Protein AF-A0A6H0XVK6-F1 (afdb_monomer)

Structure (mmCIF, N/CA/C/O backbone):
data_AF-A0A6H0XVK6-F1
#
_entry.id   AF-A0A6H0XVK6-F1
#
loop_
_atom_site.group_PDB
_atom_site.id
_atom_site.type_symbol
_atom_site.label_atom_id
_atom_site.label_alt_id
_atom_site.label_comp_id
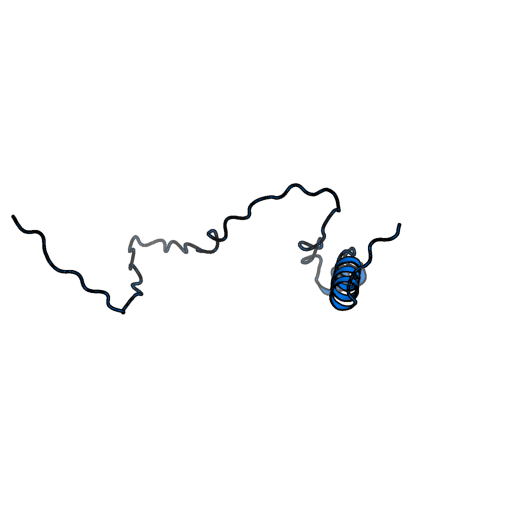_atom_site.label_asym_id
_atom_site.label_entity_id
_atom_site.label_seq_id
_atom_site.pdbx_PDB_ins_code
_atom_site.Cartn_x
_atom_site.Cartn_y
_atom_site.Cartn_z
_atom_site.occupancy
_atom_site.B_iso_or_equiv
_atom_site.auth_seq_id
_atom_site.auth_comp_id
_atom_site.auth_asym_id
_atom_site.auth_atom_id
_atom_site.pdbx_PDB_model_num
ATOM 1 N N . MET A 1 1 ? -2.744 -9.592 -29.866 1.00 76.75 1 MET A N 1
ATOM 2 C CA . MET A 1 1 ? -1.550 -10.246 -29.277 1.00 76.75 1 MET A CA 1
ATOM 3 C C . MET A 1 1 ? -1.555 -10.144 -27.754 1.00 76.75 1 MET A C 1
ATOM 5 O O . MET A 1 1 ? -1.860 -9.068 -27.248 1.00 76.75 1 MET A O 1
ATOM 9 N N . PRO A 1 2 ? -1.171 -11.203 -27.017 1.00 84.31 2 PRO A N 1
ATOM 10 C CA . PRO A 1 2 ? -0.857 -11.093 -25.595 1.00 84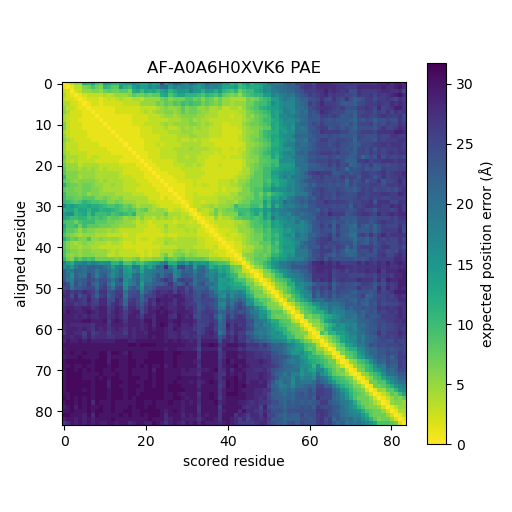.31 2 PRO A CA 1
ATOM 11 C C . PRO A 1 2 ? 0.415 -10.257 -25.384 1.00 84.31 2 PRO A C 1
ATOM 13 O O . PRO A 1 2 ? 1.368 -10.335 -26.157 1.00 84.31 2 PRO A O 1
ATOM 16 N N . SER A 1 3 ? 0.447 -9.461 -24.314 1.00 88.12 3 SER A N 1
ATOM 17 C CA . SER A 1 3 ? 1.641 -8.689 -23.956 1.00 88.12 3 SER A CA 1
ATOM 18 C C . SER A 1 3 ? 2.769 -9.634 -23.530 1.00 88.12 3 SER A C 1
ATOM 20 O O . SER A 1 3 ? 2.635 -10.371 -22.548 1.00 88.12 3 SER A O 1
ATOM 22 N N . HIS A 1 4 ? 3.901 -9.587 -24.234 1.00 91.88 4 HIS A N 1
ATOM 23 C CA . HIS A 1 4 ? 5.095 -10.332 -23.850 1.00 91.88 4 HIS A CA 1
ATOM 24 C C . HIS A 1 4 ? 5.776 -9.633 -22.663 1.00 91.88 4 HIS A C 1
ATOM 26 O O . HIS A 1 4 ? 6.390 -8.578 -22.802 1.00 91.88 4 HIS A O 1
ATOM 32 N N . LYS A 1 5 ? 5.611 -10.191 -21.457 1.00 93.00 5 LYS A N 1
ATOM 33 C CA . LYS A 1 5 ? 6.207 -9.669 -20.216 1.00 93.00 5 LYS A CA 1
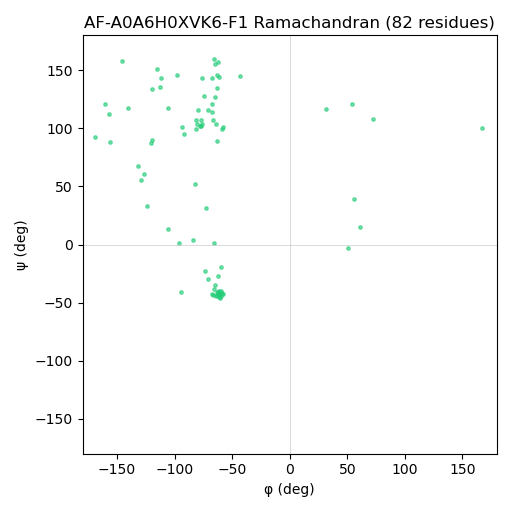ATOM 34 C C . LYS A 1 5 ? 7.278 -10.616 -19.692 1.00 93.00 5 LYS A C 1
ATOM 36 O O . LYS A 1 5 ? 7.091 -11.835 -19.702 1.00 93.00 5 LYS A O 1
ATOM 41 N N . THR A 1 6 ? 8.343 -10.047 -19.135 1.00 96.56 6 THR A N 1
ATOM 42 C CA . THR A 1 6 ? 9.408 -10.810 -18.472 1.00 96.56 6 THR A CA 1
ATOM 43 C C . THR A 1 6 ? 8.892 -11.537 -17.225 1.00 96.56 6 THR A C 1
ATOM 45 O O . THR A 1 6 ? 7.917 -11.124 -16.586 1.00 96.56 6 THR A O 1
ATOM 48 N N . PHE A 1 7 ? 9.571 -12.619 -16.836 1.00 95.81 7 PHE A N 1
ATOM 49 C CA . PHE A 1 7 ? 9.209 -13.421 -15.663 1.00 95.81 7 PHE A CA 1
ATOM 50 C C . PHE A 1 7 ? 9.214 -12.610 -14.358 1.00 95.81 7 PHE A C 1
ATOM 52 O O . PHE A 1 7 ? 8.273 -12.696 -13.571 1.00 95.81 7 PHE A O 1
ATOM 59 N N . ARG A 1 8 ? 10.214 -11.738 -14.169 1.00 96.06 8 ARG A N 1
ATOM 60 C CA . ARG A 1 8 ? 10.296 -10.840 -13.004 1.00 96.06 8 ARG A CA 1
ATOM 61 C C . ARG A 1 8 ? 9.064 -9.937 -12.894 1.00 96.06 8 ARG A C 1
ATOM 63 O O . ARG A 1 8 ? 8.521 -9.764 -11.804 1.00 96.06 8 ARG A O 1
ATOM 70 N N . THR A 1 9 ? 8.588 -9.391 -14.013 1.00 95.12 9 THR A N 1
ATOM 71 C CA . THR A 1 9 ? 7.370 -8.568 -14.040 1.00 95.12 9 THR A CA 1
ATOM 72 C C . THR A 1 9 ? 6.137 -9.400 -13.705 1.00 95.12 9 THR A C 1
ATOM 74 O O . THR A 1 9 ? 5.325 -8.978 -12.885 1.00 95.12 9 THR A O 1
ATOM 77 N N . LYS A 1 10 ? 6.021 -10.613 -14.255 1.00 94.94 10 LYS A N 1
ATOM 78 C CA . LYS A 1 10 ? 4.919 -11.537 -13.934 1.00 94.94 10 LYS A CA 1
ATOM 79 C C . LYS A 1 10 ? 4.879 -11.887 -12.443 1.00 94.94 10 LYS A C 1
ATOM 81 O O . LYS A 1 10 ? 3.817 -11.807 -11.835 1.00 94.94 10 LYS A O 1
ATOM 86 N N . GLN A 1 11 ? 6.025 -12.183 -11.828 1.00 96.44 11 GLN A N 1
ATOM 87 C CA . GLN A 1 11 ? 6.111 -12.443 -10.387 1.00 96.44 11 GLN A CA 1
ATOM 88 C C . GLN A 1 11 ? 5.673 -11.239 -9.545 1.00 96.44 11 GLN A C 1
ATOM 90 O O . GLN A 1 11 ? 4.900 -11.395 -8.596 1.00 96.44 11 GLN A O 1
ATOM 95 N N . LYS A 1 12 ? 6.130 -10.030 -9.898 1.00 93.94 12 LYS A N 1
ATOM 96 C CA . LYS A 1 12 ? 5.728 -8.792 -9.212 1.00 93.94 12 LYS A CA 1
ATOM 97 C C . LYS A 1 12 ? 4.218 -8.565 -9.305 1.00 93.94 12 LYS A C 1
ATOM 99 O O . LYS A 1 12 ? 3.585 -8.295 -8.286 1.00 93.94 12 LYS A O 1
ATOM 104 N N . LEU A 1 13 ? 3.640 -8.733 -10.495 1.00 92.31 13 LEU A N 1
ATOM 105 C CA . LEU A 1 13 ? 2.198 -8.599 -10.720 1.00 92.31 13 LEU A CA 1
ATOM 106 C C . LEU A 1 13 ? 1.402 -9.649 -9.934 1.00 92.31 13 LEU A C 1
ATOM 108 O O . LEU A 1 13 ? 0.437 -9.301 -9.258 1.00 92.31 13 LEU A O 1
ATOM 112 N N . ALA A 1 14 ? 1.852 -10.905 -9.932 1.00 93.44 14 ALA A N 1
ATOM 113 C CA . ALA A 1 14 ? 1.220 -11.973 -9.163 1.00 93.44 14 ALA A CA 1
ATOM 114 C C . ALA A 1 14 ? 1.266 -11.700 -7.648 1.00 93.44 14 ALA A C 1
ATOM 116 O O . ALA A 1 14 ? 0.277 -11.910 -6.944 1.00 93.44 14 ALA A O 1
ATOM 117 N N . LYS A 1 15 ? 2.389 -11.185 -7.126 1.00 94.12 15 LYS A N 1
ATOM 118 C CA . LYS A 1 15 ? 2.505 -10.785 -5.714 1.00 94.12 15 LYS A CA 1
ATOM 119 C C . LYS A 1 15 ? 1.563 -9.627 -5.381 1.00 94.12 15 LYS A C 1
ATOM 121 O O . LYS A 1 15 ? 0.871 -9.692 -4.368 1.00 94.12 15 LYS A O 1
ATOM 126 N N . ALA A 1 16 ? 1.499 -8.609 -6.238 1.00 90.31 16 ALA A N 1
ATOM 127 C CA . ALA A 1 16 ? 0.606 -7.467 -6.054 1.00 90.31 16 ALA A CA 1
ATOM 128 C C . ALA A 1 16 ? -0.873 -7.892 -6.046 1.00 90.31 16 ALA A C 1
ATOM 130 O O . ALA A 1 16 ? -1.630 -7.4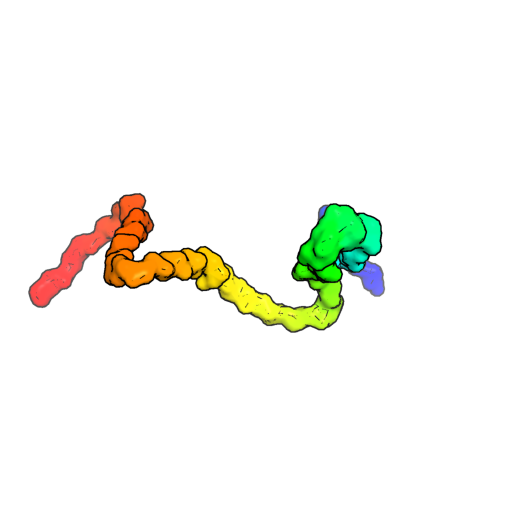73 -5.171 1.00 90.31 16 ALA A O 1
ATOM 131 N N . GLN A 1 17 ? -1.269 -8.796 -6.948 1.00 91.12 17 GLN A N 1
ATOM 132 C CA . GLN A 1 17 ? -2.613 -9.385 -6.959 1.00 91.12 17 GLN A CA 1
ATOM 133 C C . GLN A 1 17 ? -2.906 -10.165 -5.671 1.00 91.12 17 GLN A C 1
ATOM 135 O O . GLN A 1 17 ? -3.981 -10.026 -5.091 1.00 91.12 17 GLN A O 1
ATOM 140 N N . LYS A 1 18 ? -1.942 -10.950 -5.170 1.00 91.88 18 LYS A N 1
ATOM 141 C CA . LYS A 1 18 ? -2.105 -11.704 -3.916 1.00 91.88 18 LYS A CA 1
ATOM 142 C C . LYS A 1 18 ? -2.258 -10.802 -2.688 1.00 91.88 18 LYS A C 1
ATOM 144 O O . LYS A 1 18 ? -3.005 -11.167 -1.789 1.00 91.88 18 LYS A O 1
ATOM 149 N N . GLN A 1 19 ? -1.591 -9.651 -2.646 1.00 91.75 19 GLN A N 1
ATOM 150 C CA . GLN A 1 19 ? -1.668 -8.704 -1.524 1.00 91.75 19 GLN A CA 1
ATOM 151 C C . GLN A 1 19 ? -2.989 -7.923 -1.472 1.00 91.75 19 GLN A C 1
ATOM 153 O O . GLN A 1 19 ? -3.383 -7.445 -0.407 1.00 91.75 19 GLN A O 1
ATOM 158 N N . ASN A 1 20 ? -3.688 -7.796 -2.599 1.00 92.25 20 ASN A N 1
ATOM 159 C CA . ASN A 1 20 ? -4.904 -6.997 -2.719 1.00 92.25 20 ASN A CA 1
ATOM 160 C C . ASN A 1 20 ? -6.166 -7.737 -2.231 1.00 92.25 20 ASN A C 1
ATOM 162 O O . ASN A 1 20 ? -7.151 -7.865 -2.956 1.00 92.25 20 ASN A O 1
ATOM 166 N N . ARG 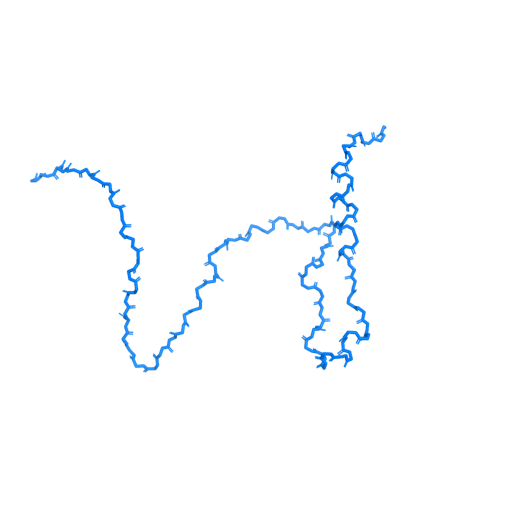A 1 21 ? -6.119 -8.268 -1.005 1.00 91.44 21 ARG A N 1
ATOM 167 C CA . ARG A 1 21 ? -7.190 -9.072 -0.394 1.00 91.44 21 ARG A CA 1
ATOM 168 C C . ARG A 1 21 ? -7.788 -8.365 0.835 1.00 91.44 21 ARG A C 1
ATOM 170 O O . ARG A 1 21 ? -7.086 -7.575 1.479 1.00 91.44 21 ARG A O 1
ATOM 177 N N . PRO A 1 22 ? -9.076 -8.606 1.157 1.00 92.75 22 PRO A N 1
ATOM 178 C CA . PRO A 1 22 ? -9.680 -8.143 2.406 1.00 92.75 22 PRO A CA 1
ATOM 179 C C . PRO A 1 22 ? -9.049 -8.831 3.623 1.00 92.75 22 PRO A C 1
ATOM 181 O O . PRO A 1 22 ? -8.454 -9.901 3.508 1.00 92.75 22 PRO A O 1
ATOM 184 N N . ILE A 1 23 ? -9.197 -8.205 4.791 1.00 91.25 23 ILE A N 1
ATOM 185 C CA . ILE A 1 23 ? -8.703 -8.752 6.057 1.00 91.25 23 ILE A CA 1
ATOM 186 C C . ILE A 1 23 ? -9.622 -9.899 6.502 1.00 91.25 23 ILE A C 1
ATOM 188 O O . ILE A 1 23 ? -10.834 -9.690 6.584 1.00 91.25 23 ILE A O 1
ATOM 192 N N . PRO A 1 24 ? -9.077 -11.091 6.805 1.00 92.94 24 PRO A N 1
ATOM 193 C CA . PRO A 1 24 ? -9.849 -12.202 7.349 1.00 92.94 24 PRO A CA 1
ATOM 194 C C . PRO A 1 24 ? -10.499 -11.885 8.700 1.00 92.94 24 PRO A C 1
ATOM 196 O O . PRO A 1 24 ? -9.901 -11.238 9.560 1.00 92.94 24 PRO A O 1
ATOM 199 N N . GLN A 1 25 ? -11.701 -12.420 8.920 1.00 91.38 25 GLN A N 1
ATOM 200 C CA . GLN A 1 25 ? -12.488 -12.160 10.129 1.00 91.38 25 GLN A CA 1
ATOM 201 C C . GLN A 1 25 ? -11.785 -12.617 11.415 1.00 91.38 25 GLN A C 1
ATOM 203 O O . GLN A 1 25 ? -11.797 -11.895 12.407 1.00 91.38 25 GLN A O 1
ATOM 208 N N . TRP A 1 26 ? -11.112 -13.770 11.400 1.00 93.62 26 TRP A N 1
ATOM 209 C CA . TRP A 1 26 ? -10.414 -14.290 12.581 1.00 93.62 26 TRP A CA 1
ATOM 210 C C . TRP A 1 26 ? -9.290 -13.361 13.070 1.00 93.62 26 TRP A C 1
ATOM 212 O O . TRP A 1 26 ? -9.001 -13.330 14.262 1.00 93.62 26 TRP A O 1
ATOM 222 N N . ILE A 1 27 ? -8.691 -12.550 12.187 1.00 91.56 27 ILE A N 1
ATOM 223 C CA . ILE A 1 27 ? -7.698 -11.541 12.588 1.00 91.56 27 ILE A CA 1
ATOM 224 C C . ILE A 1 27 ? -8.375 -10.441 13.407 1.00 91.56 27 ILE A C 1
ATOM 226 O O . ILE A 1 27 ? -7.860 -10.047 14.447 1.00 91.56 27 ILE A O 1
ATOM 230 N N . ARG A 1 28 ? -9.563 -9.991 12.988 1.00 90.00 28 ARG A N 1
ATOM 231 C CA . ARG A 1 28 ? -10.328 -8.957 13.706 1.00 90.00 28 ARG A CA 1
ATOM 232 C C . ARG A 1 28 ? -10.667 -9.401 15.128 1.00 90.00 28 ARG A C 1
ATOM 234 O O . ARG A 1 28 ? -10.518 -8.608 16.054 1.00 90.00 28 ARG A O 1
ATOM 241 N N . LEU A 1 29 ? -11.032 -10.678 15.285 1.00 89.00 29 LEU A N 1
ATOM 242 C CA . LEU A 1 29 ? -11.336 -11.297 16.578 1.00 89.00 29 LEU A CA 1
ATOM 243 C C . LEU A 1 29 ? -10.101 -11.387 17.487 1.00 89.00 29 LEU A C 1
ATOM 245 O O . LEU A 1 29 ? -10.206 -11.131 18.680 1.00 89.00 29 LEU A O 1
ATOM 249 N N . ARG A 1 30 ? -8.916 -11.677 16.933 1.00 90.38 30 ARG A N 1
ATOM 250 C CA . ARG A 1 30 ? -7.660 -11.728 17.707 1.00 90.38 30 ARG A CA 1
ATOM 251 C C . ARG A 1 30 ? -7.162 -10.356 18.162 1.00 90.38 30 ARG A C 1
ATOM 253 O O . ARG A 1 30 ? -6.476 -10.275 19.171 1.00 90.38 30 ARG A O 1
ATOM 260 N N . THR A 1 31 ? -7.445 -9.296 17.404 1.00 84.81 31 THR A N 1
ATOM 261 C CA . THR A 1 31 ? -6.894 -7.945 17.642 1.00 84.81 31 THR A CA 1
ATOM 262 C C . THR A 1 31 ? -7.916 -6.962 18.232 1.00 84.81 31 THR A C 1
ATOM 264 O O . THR A 1 31 ? -7.693 -5.749 18.196 1.00 84.81 31 THR A O 1
ATOM 267 N N . GLY A 1 32 ? -9.065 -7.452 18.717 1.00 85.25 32 GLY A N 1
ATOM 268 C CA . GLY A 1 32 ? -10.092 -6.616 19.350 1.00 85.25 32 GLY A CA 1
ATOM 269 C C . GLY A 1 32 ? -10.585 -5.469 18.457 1.00 85.25 32 GLY A C 1
ATOM 270 O O . GLY A 1 32 ? -10.758 -4.352 18.927 1.00 85.25 32 GLY A O 1
ATOM 271 N N . ASN A 1 33 ? -10.744 -5.708 17.148 1.00 83.62 33 ASN A N 1
ATOM 272 C CA . ASN A 1 33 ? -11.170 -4.709 16.150 1.00 83.62 33 ASN A CA 1
ATOM 273 C C . ASN A 1 33 ? -10.257 -3.477 15.956 1.00 83.62 33 ASN A C 1
ATOM 275 O O . ASN A 1 33 ? -10.663 -2.519 15.289 1.00 83.62 33 ASN A O 1
ATOM 279 N N . THR A 1 34 ? -9.014 -3.508 16.443 1.00 88.12 34 THR A N 1
ATOM 280 C CA . THR A 1 34 ? -8.022 -2.450 16.168 1.00 88.12 34 THR A CA 1
ATOM 281 C C . THR A 1 34 ? -7.691 -2.368 14.672 1.00 88.12 34 THR A C 1
ATOM 283 O O . THR A 1 34 ? -7.621 -1.288 14.089 1.00 88.12 34 THR A O 1
ATOM 286 N N . ILE A 1 35 ? -7.558 -3.519 14.005 1.00 86.25 35 ILE A N 1
ATOM 287 C CA . ILE A 1 35 ? -7.316 -3.595 12.560 1.00 86.25 35 ILE A CA 1
ATOM 288 C C . ILE A 1 35 ? -8.664 -3.733 11.836 1.00 86.25 35 ILE A C 1
ATOM 290 O O . ILE A 1 35 ? -9.248 -4.816 11.789 1.00 86.25 35 ILE A O 1
ATOM 294 N N . ARG A 1 36 ? -9.166 -2.626 11.270 1.00 87.31 36 ARG A N 1
ATOM 295 C CA . ARG A 1 36 ? -10.506 -2.556 10.646 1.00 87.31 36 ARG A CA 1
ATOM 296 C C . ARG A 1 36 ? -10.508 -2.807 9.137 1.00 87.31 36 ARG A C 1
ATOM 298 O O . ARG A 1 36 ? -11.392 -3.493 8.634 1.00 87.31 36 ARG A O 1
ATOM 305 N N . TYR A 1 37 ? -9.528 -2.269 8.414 1.00 88.50 37 TYR A N 1
ATOM 306 C CA . TYR A 1 37 ? -9.433 -2.370 6.955 1.00 88.50 37 TYR A CA 1
ATOM 307 C C . TYR A 1 37 ? -7.975 -2.461 6.489 1.00 88.50 37 TYR A C 1
ATOM 309 O O . TYR A 1 37 ? -7.048 -2.077 7.198 1.00 88.50 37 TYR A O 1
ATOM 317 N N . ASN A 1 38 ? -7.758 -2.994 5.282 1.00 90.75 38 ASN A N 1
ATOM 318 C CA . ASN A 1 38 ? -6.423 -3.096 4.690 1.00 90.75 38 ASN A CA 1
ATOM 319 C C . ASN A 1 38 ? -6.038 -1.754 4.055 1.00 90.75 38 ASN A C 1
ATOM 321 O O . ASN A 1 38 ? -6.422 -1.475 2.921 1.00 90.75 38 ASN A O 1
ATOM 325 N N . ALA A 1 39 ? -5.245 -0.951 4.765 1.00 87.38 39 ALA A N 1
ATOM 326 C CA . ALA A 1 39 ? -4.770 0.350 4.287 1.00 87.38 39 ALA A CA 1
ATOM 327 C C . ALA A 1 39 ? -3.933 0.279 2.992 1.00 87.38 39 ALA A C 1
ATOM 329 O O . ALA A 1 39 ? -3.790 1.274 2.291 1.00 87.38 39 ALA A O 1
ATOM 330 N N . LYS A 1 40 ? -3.379 -0.893 2.648 1.00 86.12 40 LYS A N 1
ATOM 331 C CA . LYS A 1 40 ? -2.565 -1.106 1.437 1.00 86.12 40 LYS A CA 1
ATOM 332 C C . LYS A 1 40 ? -3.368 -1.675 0.262 1.00 86.12 40 LYS A C 1
ATOM 334 O O . LYS A 1 40 ? -2.779 -1.953 -0.787 1.00 86.12 40 LYS A O 1
ATOM 339 N N . ARG A 1 41 ? -4.680 -1.893 0.424 1.00 90.06 41 ARG A N 1
ATOM 340 C CA . ARG A 1 41 ? -5.563 -2.381 -0.644 1.00 90.06 41 ARG A CA 1
ATOM 341 C C . ARG A 1 41 ? -5.613 -1.349 -1.776 1.00 90.06 41 ARG A C 1
ATOM 343 O O . ARG A 1 41 ? -5.744 -0.158 -1.519 1.00 90.06 41 ARG A O 1
ATOM 350 N N . ARG A 1 42 ? -5.501 -1.801 -3.027 1.00 87.56 42 ARG A N 1
ATOM 351 C CA . ARG A 1 42 ? -5.473 -0.940 -4.223 1.00 87.56 42 ARG A CA 1
ATOM 352 C C . ARG A 1 42 ? -6.631 -1.282 -5.157 1.00 87.56 42 ARG A C 1
ATOM 354 O O . ARG A 1 42 ? -6.877 -2.452 -5.430 1.00 87.56 42 ARG A O 1
ATOM 361 N N . HIS A 1 43 ? -7.337 -0.280 -5.665 1.00 88.38 43 HIS A N 1
ATOM 362 C CA . HIS A 1 43 ? -8.341 -0.459 -6.720 1.00 88.38 43 HIS A CA 1
ATOM 363 C C . HIS A 1 43 ? -7.712 -0.115 -8.082 1.00 88.38 43 HIS A C 1
ATOM 365 O O . HIS A 1 43 ? -6.805 0.713 -8.139 1.00 88.38 43 HIS A O 1
ATOM 371 N N . TRP A 1 44 ? -8.108 -0.808 -9.154 1.00 79.12 44 TRP A N 1
ATOM 372 C CA . TRP A 1 44 ? -7.440 -0.731 -10.465 1.00 79.12 44 TRP A CA 1
ATOM 373 C C . TRP A 1 44 ? -7.870 0.431 -11.392 1.00 79.12 44 TRP A C 1
ATOM 375 O O . TRP A 1 44 ? -7.319 0.559 -12.477 1.00 79.12 44 TRP A O 1
ATOM 385 N N . PRO A 1 45 ? -8.742 1.336 -10.946 1.00 75.06 45 PRO A N 1
ATOM 386 C CA . PRO A 1 45 ? -8.773 2.743 -11.315 1.00 75.06 45 PRO A CA 1
ATOM 387 C C . PRO A 1 45 ? -8.599 3.602 -10.049 1.00 75.06 45 PRO A C 1
ATOM 389 O O . PRO A 1 45 ? -9.568 3.973 -9.392 1.00 75.06 45 PRO A O 1
ATOM 392 N N . GLN A 1 46 ? -7.358 3.889 -9.654 1.00 63.69 46 GLN A N 1
ATOM 393 C CA . GLN A 1 46 ? -7.090 4.984 -8.717 1.00 63.69 46 GLN A CA 1
ATOM 394 C C . GLN A 1 46 ? -6.321 6.088 -9.442 1.00 63.69 46 GLN A C 1
ATOM 396 O O . GLN A 1 46 ? -5.364 5.774 -10.157 1.00 63.69 46 GLN A O 1
ATOM 401 N N . PRO A 1 47 ? -6.700 7.364 -9.250 1.00 56.38 47 PRO A N 1
ATOM 402 C CA . PRO A 1 47 ? -5.918 8.477 -9.750 1.00 56.38 47 PRO A CA 1
ATOM 403 C C . PRO A 1 47 ? -4.547 8.488 -9.070 1.00 56.38 47 PRO A C 1
ATOM 405 O O . PRO A 1 47 ? -4.388 8.124 -7.902 1.00 56.38 47 PRO A O 1
ATOM 408 N N . PHE A 1 48 ? -3.541 8.913 -9.825 1.00 54.19 48 PHE A N 1
ATOM 409 C CA . PHE A 1 48 ? -2.209 9.197 -9.317 1.00 54.19 48 PHE A CA 1
ATOM 410 C C . PHE A 1 48 ? -2.287 10.352 -8.306 1.00 54.19 48 PHE A C 1
ATOM 412 O O . PHE A 1 48 ? -2.166 11.519 -8.663 1.00 54.19 48 PHE A O 1
ATOM 419 N N . HIS A 1 49 ? -2.511 10.047 -7.028 1.00 57.62 49 HIS A N 1
ATOM 420 C CA . HIS A 1 49 ? -2.291 11.017 -5.961 1.00 57.62 49 HIS A CA 1
ATOM 421 C C . HIS A 1 49 ? -0.788 11.116 -5.702 1.00 57.62 49 HIS A C 1
ATOM 423 O O . HIS A 1 49 ? -0.187 10.205 -5.120 1.00 57.62 49 HIS A O 1
ATOM 429 N N . TYR A 1 50 ? -0.183 12.230 -6.123 1.00 47.66 50 TYR A N 1
ATOM 430 C CA . TYR A 1 50 ? 1.169 12.618 -5.727 1.00 47.66 50 TYR A CA 1
ATOM 431 C C . TYR A 1 50 ? 1.206 12.747 -4.197 1.00 47.66 50 TYR A C 1
ATOM 433 O O . TYR A 1 50 ? 0.748 13.736 -3.632 1.00 47.66 50 TYR A O 1
ATOM 441 N N . HIS A 1 51 ? 1.703 11.728 -3.499 1.00 55.53 51 HIS A N 1
ATOM 442 C CA . HIS A 1 51 ? 1.929 11.825 -2.061 1.00 55.53 51 HIS A CA 1
ATOM 443 C C . HIS A 1 51 ? 3.257 12.552 -1.842 1.00 55.53 51 HIS A C 1
ATOM 445 O O . HIS A 1 51 ? 4.336 12.012 -2.094 1.00 55.53 51 HIS A O 1
ATOM 451 N N . ASN A 1 52 ? 3.172 13.804 -1.398 1.00 46.28 52 ASN A N 1
ATOM 452 C CA . ASN A 1 52 ? 4.319 14.603 -0.991 1.00 46.28 52 ASN A CA 1
ATOM 453 C C . ASN A 1 52 ? 4.907 13.984 0.294 1.00 46.28 52 ASN A C 1
ATOM 455 O O . ASN A 1 52 ? 4.250 13.947 1.331 1.00 46.28 52 ASN A O 1
ATOM 459 N N . ARG A 1 53 ? 6.134 13.455 0.231 1.00 47.22 53 ARG A N 1
ATOM 460 C CA . ARG A 1 53 ? 6.806 12.676 1.296 1.00 47.22 53 ARG A CA 1
ATOM 461 C C . ARG A 1 53 ? 7.275 13.536 2.494 1.00 47.22 53 ARG A C 1
ATOM 463 O O . ARG A 1 53 ? 8.320 13.251 3.070 1.00 47.22 53 ARG A O 1
ATOM 470 N N . LYS A 1 54 ? 6.569 14.625 2.831 1.00 44.66 54 LYS A N 1
ATOM 471 C CA . LYS A 1 54 ? 6.973 15.621 3.849 1.00 44.66 54 LYS A CA 1
ATOM 472 C C . LYS A 1 54 ? 5.939 15.842 4.965 1.00 44.66 54 LYS A C 1
ATOM 474 O O . LYS A 1 54 ? 5.833 16.950 5.479 1.00 44.66 54 LYS A O 1
ATOM 479 N N . GLN A 1 55 ? 5.191 14.820 5.367 1.00 44.53 55 GLN A N 1
ATOM 480 C CA . GLN A 1 55 ? 4.326 14.901 6.553 1.00 44.53 55 GLN A CA 1
ATOM 481 C C . GLN A 1 55 ? 4.569 13.723 7.495 1.00 44.53 55 GLN A C 1
ATOM 483 O O . GLN A 1 55 ? 3.652 13.009 7.846 1.00 44.53 55 GLN A O 1
ATOM 488 N N . ASP A 1 56 ? 5.819 13.540 7.907 1.00 45.25 56 ASP A N 1
ATOM 489 C CA . ASP A 1 56 ? 6.142 12.848 9.158 1.00 45.25 56 ASP A CA 1
ATOM 490 C C . ASP A 1 56 ? 7.151 13.728 9.907 1.00 45.25 56 ASP A C 1
ATOM 492 O O . ASP A 1 56 ? 8.343 13.446 10.003 1.00 45.25 56 ASP A O 1
ATOM 496 N N . LYS A 1 57 ? 6.681 14.891 10.363 1.00 48.03 57 LYS A N 1
ATOM 497 C CA . LYS A 1 57 ? 7.286 15.609 11.486 1.00 48.03 57 LYS A CA 1
ATOM 498 C C . LYS A 1 57 ? 6.193 15.714 12.532 1.00 48.03 57 LYS A C 1
ATOM 500 O O . LYS A 1 57 ? 5.388 16.638 12.506 1.00 48.03 57 LYS A O 1
ATOM 505 N N . SER A 1 58 ? 6.127 14.723 13.408 1.00 40.47 58 SER A N 1
ATOM 506 C CA . SER A 1 58 ? 5.386 14.824 14.657 1.00 40.47 58 SER A CA 1
ATOM 507 C C . SER A 1 58 ? 5.950 16.007 15.448 1.00 40.47 58 SER A C 1
ATOM 509 O O . SER A 1 58 ? 7.027 15.906 16.033 1.00 40.47 58 SER A O 1
ATOM 511 N N . VAL A 1 59 ? 5.263 17.149 15.427 1.00 46.84 59 VAL A N 1
ATOM 512 C CA . VAL A 1 59 ? 5.533 18.239 16.365 1.00 46.84 59 VAL A CA 1
ATOM 513 C C . VAL A 1 59 ? 4.887 17.832 17.684 1.00 46.84 59 VAL A C 1
ATOM 515 O O . VAL A 1 59 ? 3.673 17.912 17.841 1.00 46.84 59 VAL A O 1
ATOM 518 N N . VAL A 1 60 ? 5.701 17.363 18.625 1.00 50.66 60 VAL A N 1
ATOM 519 C CA . VAL A 1 60 ? 5.315 17.338 20.036 1.00 50.66 60 VAL A CA 1
ATOM 520 C C . VAL A 1 60 ? 5.554 18.751 20.558 1.00 50.66 60 VAL A C 1
ATOM 522 O O . VAL A 1 60 ? 6.698 19.160 20.742 1.00 50.66 60 VAL A O 1
ATOM 525 N N . VAL A 1 61 ? 4.483 19.524 20.729 1.00 47.97 61 VAL A N 1
ATOM 526 C CA . VAL A 1 61 ? 4.544 20.809 21.435 1.00 47.97 61 VAL A CA 1
ATOM 527 C C . VAL A 1 61 ? 4.532 20.498 22.929 1.00 47.97 61 VAL A C 1
ATOM 529 O O . VAL A 1 61 ? 3.564 19.938 23.435 1.00 47.97 61 VAL A O 1
ATOM 532 N N . GLN A 1 62 ? 5.613 20.826 23.633 1.00 47.72 62 GLN A N 1
ATOM 533 C CA . GLN A 1 62 ? 5.614 20.837 25.097 1.00 47.72 62 GLN A CA 1
ATOM 534 C C . GLN A 1 62 ? 4.868 22.099 25.578 1.00 47.72 62 GLN A C 1
ATOM 536 O O . GLN A 1 62 ? 5.004 23.143 24.935 1.00 47.72 62 GLN A O 1
ATOM 541 N N . PRO A 1 63 ? 4.098 22.055 26.683 1.00 51.91 63 PRO A N 1
ATOM 542 C CA . PRO A 1 63 ? 3.272 23.179 27.161 1.00 51.91 63 PRO A CA 1
ATOM 543 C C . PRO A 1 63 ? 4.063 24.417 27.631 1.00 51.91 63 PRO A C 1
ATOM 545 O O . PRO A 1 63 ? 3.491 25.416 28.050 1.00 51.91 63 PRO A O 1
ATOM 548 N N . ASN A 1 64 ? 5.384 24.371 27.547 1.00 53.28 64 ASN A N 1
ATOM 549 C CA . ASN A 1 64 ? 6.327 25.319 28.109 1.00 53.28 64 ASN A CA 1
ATOM 550 C C . ASN A 1 64 ? 7.273 25.823 27.006 1.00 53.28 64 ASN A C 1
ATOM 552 O O . ASN A 1 64 ? 8.469 25.580 27.055 1.00 53.28 64 ASN A O 1
ATOM 556 N N . GLY A 1 65 ? 6.704 26.468 25.978 1.00 57.03 65 GLY A N 1
ATOM 557 C CA . GLY A 1 65 ? 7.241 27.612 25.210 1.00 57.03 65 GLY A CA 1
ATOM 558 C C . GLY A 1 65 ? 8.657 27.617 24.602 1.00 57.03 65 GLY A C 1
ATOM 559 O O . GLY A 1 65 ? 8.991 28.583 23.920 1.00 57.03 65 GLY A O 1
ATOM 560 N N . HIS A 1 66 ? 9.500 26.605 24.790 1.00 48.81 66 HIS A N 1
ATOM 561 C CA . HIS A 1 66 ? 10.902 26.639 24.376 1.00 48.81 66 HIS A CA 1
ATOM 562 C C . HIS A 1 66 ? 11.147 25.783 23.126 1.00 48.81 66 HIS A C 1
ATOM 564 O O . HIS A 1 66 ? 10.997 24.563 23.135 1.00 48.81 66 HIS A O 1
ATOM 570 N N . VAL A 1 67 ? 11.571 26.432 22.036 1.00 52.03 67 VAL A N 1
ATOM 571 C CA . VAL A 1 67 ? 12.003 25.779 20.791 1.00 52.03 67 VAL A CA 1
ATOM 572 C C . VAL A 1 67 ? 13.513 25.556 20.849 1.00 52.03 67 VAL A C 1
ATOM 574 O O . VAL A 1 67 ? 14.290 26.437 20.481 1.00 52.03 67 VAL A O 1
ATOM 577 N N . LEU A 1 68 ? 13.958 24.371 21.270 1.00 49.16 68 LEU A N 1
ATOM 578 C CA . LEU A 1 68 ? 15.326 23.937 20.980 1.00 49.16 68 LEU A CA 1
ATOM 579 C C . LEU A 1 68 ? 15.368 23.479 19.519 1.00 49.16 68 LEU A C 1
ATOM 581 O O . LEU A 1 68 ? 14.889 22.400 19.172 1.00 49.16 68 LEU A O 1
ATOM 585 N N . ARG A 1 69 ? 15.906 24.329 18.635 1.00 45.34 69 ARG A N 1
ATOM 586 C CA . ARG A 1 69 ? 16.203 23.949 17.249 1.00 45.34 69 ARG A CA 1
ATOM 587 C C . ARG A 1 69 ? 17.271 22.862 17.288 1.00 45.34 69 ARG A C 1
ATOM 589 O O . ARG A 1 69 ? 18.444 23.147 17.506 1.00 45.34 69 ARG A O 1
ATOM 596 N N . THR A 1 70 ? 16.877 21.616 1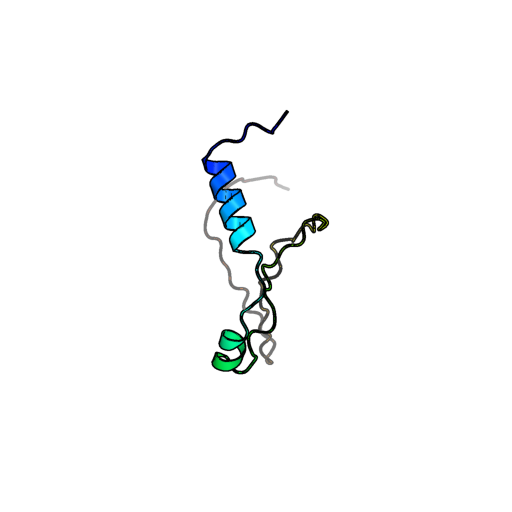7.069 1.00 53.19 70 THR A N 1
ATOM 597 C CA . THR A 1 70 ? 17.832 20.538 16.827 1.00 53.19 70 THR A CA 1
ATOM 598 C C . THR A 1 70 ? 18.526 20.801 15.494 1.00 53.19 70 THR A C 1
ATOM 600 O O . THR A 1 70 ? 17.920 20.676 14.428 1.00 53.19 70 THR A O 1
ATOM 603 N N . ILE A 1 71 ? 19.791 21.198 15.578 1.00 46.78 71 ILE A N 1
ATOM 604 C CA . ILE A 1 71 ? 20.762 21.202 14.486 1.00 46.78 71 ILE A CA 1
ATOM 605 C C . ILE A 1 71 ? 20.999 19.740 14.090 1.00 46.78 71 ILE A C 1
ATOM 607 O O . ILE A 1 71 ? 21.321 18.919 14.949 1.00 46.78 71 ILE A O 1
ATOM 611 N N . PRO A 1 72 ? 20.858 19.400 12.802 1.00 47.00 72 PRO A N 1
ATOM 612 C CA . PRO A 1 72 ? 21.973 18.685 12.203 1.00 47.00 72 PRO A CA 1
ATOM 613 C C . PRO A 1 72 ? 22.212 19.159 10.771 1.00 47.00 72 PRO A C 1
ATOM 615 O O . PRO A 1 72 ? 21.371 18.971 9.899 1.00 47.00 72 PRO A O 1
ATOM 618 N N . MET A 1 73 ? 23.385 19.728 10.516 1.00 37.09 73 MET A N 1
ATOM 619 C CA . MET A 1 73 ? 24.217 19.310 9.386 1.00 37.09 73 MET A CA 1
ATOM 620 C C . MET A 1 73 ? 25.593 19.952 9.531 1.00 37.09 73 MET A C 1
ATOM 622 O O . MET A 1 73 ? 25.855 21.062 9.083 1.00 37.09 73 MET A O 1
ATOM 626 N N . VAL A 1 74 ? 26.484 19.201 10.171 1.00 51.38 74 VAL A N 1
ATOM 627 C CA . VAL A 1 74 ? 27.909 19.265 9.869 1.00 51.38 74 VAL A CA 1
ATOM 628 C C . VAL A 1 74 ? 28.084 18.608 8.501 1.00 51.38 74 VAL A C 1
ATOM 630 O O . VAL A 1 74 ? 27.776 17.422 8.367 1.00 51.38 74 VAL A O 1
ATOM 633 N N . LYS A 1 75 ? 28.512 19.388 7.503 1.00 43.59 75 LYS A N 1
ATOM 634 C CA . LYS A 1 75 ? 29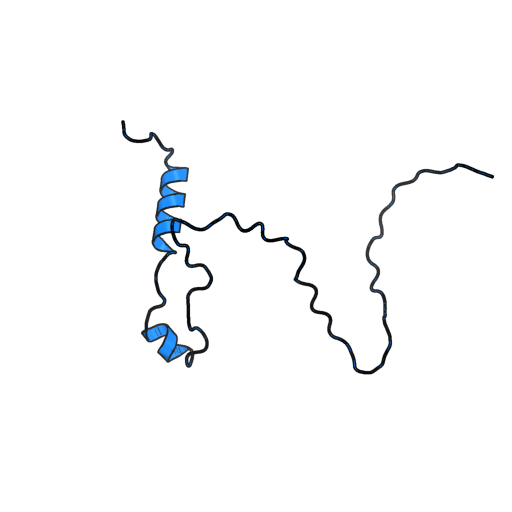.552 19.071 6.500 1.00 43.59 75 LYS A CA 1
ATOM 635 C C . LYS A 1 75 ? 29.501 20.089 5.352 1.00 43.59 75 LYS A C 1
ATOM 637 O O . LYS A 1 75 ? 28.630 20.028 4.495 1.00 43.59 75 LYS A O 1
ATOM 642 N N . GLU A 1 76 ? 30.425 21.043 5.447 1.00 42.19 76 GLU A N 1
ATOM 643 C CA . GLU A 1 76 ? 31.261 21.615 4.381 1.00 42.19 76 GLU A CA 1
ATOM 644 C C . GLU A 1 76 ? 30.702 21.693 2.950 1.00 42.19 76 GLU A C 1
ATOM 646 O O . GLU A 1 76 ? 30.578 20.688 2.257 1.00 42.19 76 GLU A O 1
ATOM 651 N N . ALA A 1 77 ? 30.545 22.923 2.459 1.00 43.16 77 ALA A N 1
ATOM 652 C CA . ALA A 1 77 ? 31.026 23.316 1.137 1.00 43.16 77 ALA A CA 1
ATOM 653 C C . ALA A 1 77 ? 31.213 24.838 1.127 1.00 43.16 77 ALA A C 1
ATOM 655 O O . ALA A 1 77 ? 30.261 25.607 1.254 1.00 43.16 77 ALA A O 1
ATOM 656 N N . SER A 1 78 ? 32.477 25.237 1.032 1.00 48.62 78 SER A N 1
ATOM 657 C CA . SER A 1 78 ? 32.964 26.575 0.705 1.00 48.62 78 SER A CA 1
ATOM 658 C C . SER A 1 78 ? 32.193 27.209 -0.451 1.00 48.62 78 SER A C 1
ATOM 660 O O . SER A 1 78 ? 31.887 26.492 -1.392 1.00 48.62 78 SER A O 1
ATOM 662 N N . TRP A 1 79 ? 31.987 28.527 -0.426 1.00 44.88 79 TRP A N 1
ATOM 663 C CA . TRP A 1 79 ? 32.534 29.469 -1.417 1.00 44.88 79 TRP A CA 1
ATOM 664 C C . TRP A 1 79 ? 32.504 30.875 -0.804 1.00 44.88 79 TRP A C 1
ATOM 666 O O . TRP A 1 79 ? 31.469 31.363 -0.354 1.00 44.88 79 TRP A O 1
ATOM 676 N N . GLN A 1 80 ? 33.688 31.473 -0.722 1.00 42.41 80 GLN A N 1
ATOM 677 C CA . GLN A 1 80 ? 33.932 32.854 -0.331 1.00 42.41 80 GLN A CA 1
ATOM 678 C C . GLN A 1 80 ? 33.287 33.871 -1.293 1.00 42.41 80 GLN A C 1
ATOM 680 O O . GLN A 1 80 ? 33.154 33.614 -2.483 1.00 42.41 80 GLN A O 1
ATOM 685 N N . ALA A 1 81 ? 33.063 35.070 -0.746 1.00 43.72 81 ALA A N 1
ATOM 686 C CA . ALA A 1 81 ? 33.259 36.376 -1.387 1.00 43.72 81 ALA A CA 1
ATOM 687 C C . ALA A 1 81 ? 32.290 36.866 -2.490 1.00 43.72 81 ALA A C 1
ATOM 689 O O . ALA A 1 81 ? 32.403 36.531 -3.663 1.00 43.72 81 ALA A O 1
ATOM 690 N N . CYS A 1 82 ? 31.473 37.849 -2.103 1.00 38.44 82 CYS A N 1
ATOM 691 C CA . CYS A 1 82 ? 31.414 39.202 -2.689 1.00 38.44 82 CYS A CA 1
ATOM 692 C C . CYS A 1 82 ? 30.833 40.104 -1.581 1.00 38.44 82 CYS A C 1
ATOM 694 O O . CYS A 1 82 ? 29.663 39.961 -1.250 1.00 38.44 82 CYS A O 1
ATOM 696 N N . MET A 1 83 ? 31.664 40.676 -0.696 1.00 36.56 83 MET A N 1
ATOM 697 C CA . MET A 1 83 ? 32.264 42.026 -0.782 1.00 36.56 83 MET A CA 1
ATOM 698 C C . MET A 1 83 ? 31.225 43.141 -0.985 1.00 36.56 83 MET A C 1
ATOM 700 O O . MET A 1 83 ? 30.519 43.108 -1.982 1.00 36.56 83 MET A O 1
ATOM 704 N N . ILE A 1 84 ? 31.227 44.073 -0.017 1.00 47.44 84 ILE A N 1
ATOM 705 C CA . ILE A 1 84 ? 31.053 45.541 -0.108 1.00 47.44 84 ILE A CA 1
ATOM 706 C C . ILE A 1 84 ? 29.958 46.051 -1.050 1.00 47.44 84 ILE A C 1
ATOM 708 O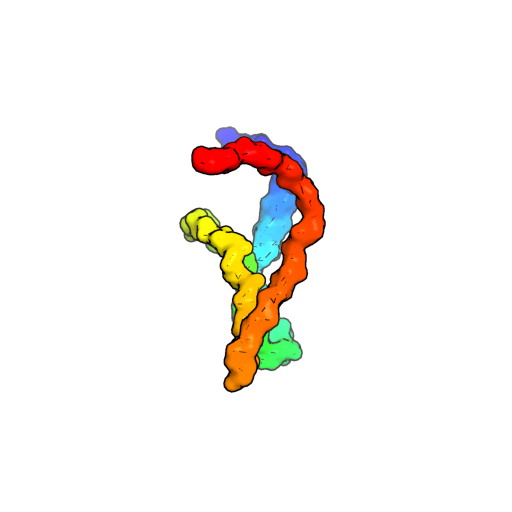 O . ILE A 1 84 ? 30.123 45.939 -2.281 1.00 47.44 84 ILE A O 1
#

Foldseek 3Di:
DDDDDDPVVVVVVVVLVVLQDWDDPVVCVVVVNPCPTDPSHDDPDDDPDPDDPPPPDPPPDDPDDDDPPDDDDDDDDDDDDDDD

Secondary structure (DSSP, 8-state):
------HHHHHHHHHHHHH--PPPHHHHHHTTT---S-TT---SS-------S---------SS--------------------

Sequence (84 aa):
MPSHKTFRTKQKLAKAQKQNRPIPQWIRLRTGNTIRYNAKRRHWPQPFHYHNRKQDKSVVVQPNGHVLRTIPMVKEASWQACMI

Organism: NCBI:txid286661

Radius of gyration: 24.58 Å; Cα contacts (8 Å, |Δi|>4): 19; chains: 1; bounding box: 46×60×57 Å

Mean predicted aligned error: 16.99 Å

InterPro domains:
  IPR000077 Large ribosomal subunit protein eL39 [MF_00629] (1-52)
  IPR000077 Large ribosomal subunit protein eL39 [PF00832] (9-44)
  IPR023626 Large ribosomal subunit protein eL39 domain superfamily [G3DSA:1.10.1620.10] (1-46)
  IPR023626 Large ribosomal subunit protein eL39 domain superfamily [SSF48662] (3-45)

Solvent-accessible surface area (backbone atoms only — not comparable to full-atom values): 6250 Å² to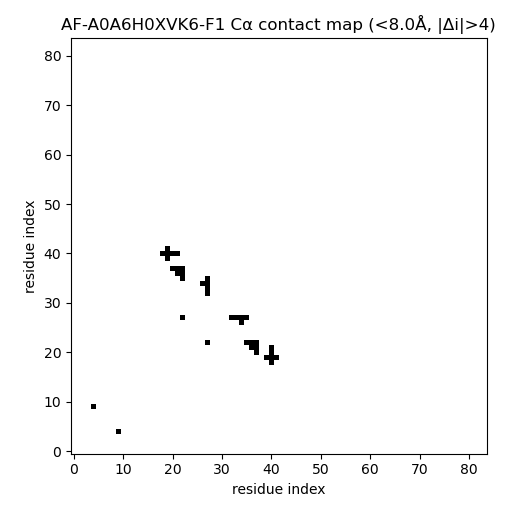tal; per-residue (Å²): 134,83,84,90,71,56,67,71,57,50,52,51,52,54,51,54,60,67,63,54,53,82,75,61,69,71,56,30,68,75,52,75,57,73,67,80,72,57,88,81,52,71,66,99,86,64,80,91,73,84,76,73,93,80,83,84,73,85,79,81,80,67,99,72,88,72,83,80,78,80,81,84,80,94,76,89,80,88,81,84,86,84,77,136

pLDDT: mean 70.37, std 21.55, range [36.56, 96.56]

Nearest PDB structures (foldseek):
  5juu-assembly1_QA  TM=8.063E-01  e=2.482E-04  Saccharomyces cerevisiae
  6skf-assembly1_Bi  TM=9.064E-01  e=6.002E-03  Thermococcus kodakarensis
  5xy3-assembly1_l  TM=8.591E-01  e=2.472E-02  Trichomonas vaginalis
  8br8-assembly1_LG  TM=8.937E-01  e=4.355E-02  Giardia lamblia ATCC 50803
  9e7f-assembly1_Af  TM=8.113E-01  e=2.848E-02  Pyrobaculum calidifontis JCM 11548